Protein AF-A0A091BHS4-F1 (afdb_monomer)

Radius of gyration: 14.94 Å; Cα contacts (8 Å, |Δi|>4): 89; chains: 1; bounding box: 40×26×39 Å

Organism: NCBI:txid1384054

Nearest PDB structures (foldseek):
  6ih1-assembly1_C  TM=9.915E-01  e=1.450E-03  Vibrio cholerae O395
  3gg0-assembly1_A  TM=8.375E-01  e=2.909E-02  Klebsiella pneumoniae subsp. pneumoniae MGH 78578
  3gfy-assembly1_A  TM=8.367E-01  e=3.314E-02  Klebsiella pneumoniae subsp. pneumoniae MGH 78578
  3gfy-assembly1_B  TM=8.215E-01  e=4.301E-02  Klebsiella pneumoniae subsp. pneumoniae MGH 78578
  3gfz-assembly1_A  TM=8.341E-01  e=5.230E-02  Klebsiella pneumoniae subsp. pneumoniae MGH 78578

Secondary structure (DSSP, 8-state):
-PPPTT--PPPHHHHHTTTT-SS--EEEEE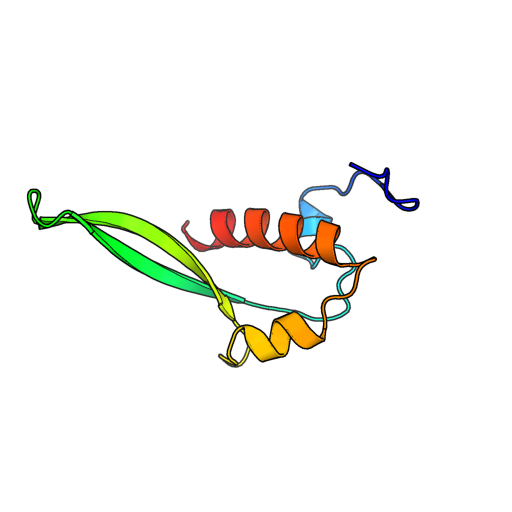EEEETTTTEEEEEEEEEE-TTS--HHHHHHT--TTTHHHHHHHHHHHHHHTT-

Sequence (83 aa):
MKPQKNYREMGCRECLGGGGLHFDFSMAFQPIVSLSRREVFAYEALVRGTDGAPADEIFRHVDENTRYRFDQACRVKARSAVS

Solvent-accessible surface area (backbone atoms only — not comparable to full-atom values): 5311 Å² total; per-residue (Å²): 136,83,85,65,97,79,80,70,95,72,55,76,69,44,39,72,73,39,48,88,51,100,62,79,67,39,77,45,74,50,76,42,67,39,79,93,76,72,40,74,79,48,65,49,77,40,62,23,31,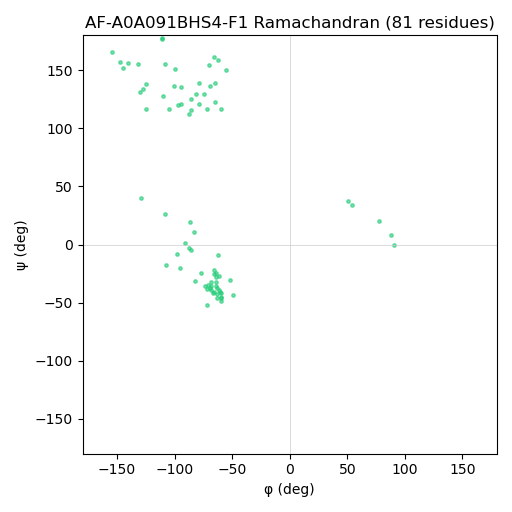78,87,68,44,59,43,67,67,59,52,72,75,52,46,89,86,44,44,65,46,49,53,53,30,47,59,51,50,54,61,64,72,74,112

Foldseek 3Di:
DDDQPDDDDDDLVCLQVQVPQPFDWAWDWDFDADPVVRDGDDTDTAIAHPVRHHVVVVVVSDDPNCVVSVVSSSVSRVVVVVD

pLDDT: mean 78.23, std 15.57, range [39.25, 95.88]

Structure (mmCIF, N/CA/C/O backbone):
data_AF-A0A091BHS4-F1
#
_entry.id   AF-A0A091BHS4-F1
#
loop_
_atom_site.group_PDB
_atom_site.id
_atom_site.type_symbol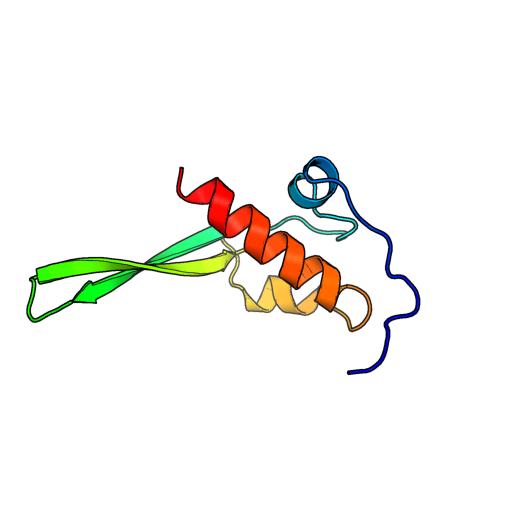
_atom_site.label_atom_id
_atom_site.label_alt_id
_atom_site.label_comp_id
_atom_site.label_asym_id
_atom_site.label_entity_id
_atom_site.label_seq_id
_atom_site.pdbx_PDB_ins_code
_atom_site.Cartn_x
_atom_site.Cartn_y
_atom_site.Cartn_z
_atom_site.occupancy
_atom_site.B_iso_or_equiv
_atom_site.auth_seq_id
_atom_site.auth_comp_id
_atom_site.auth_asym_id
_atom_site.auth_atom_id
_atom_site.pdbx_PDB_model_num
ATOM 1 N N . MET A 1 1 ? 23.645 -3.707 4.860 1.00 43.72 1 MET A N 1
ATOM 2 C CA . MET A 1 1 ? 22.795 -3.093 3.816 1.00 43.72 1 MET A CA 1
ATOM 3 C C . MET A 1 1 ? 23.705 -2.684 2.665 1.00 43.72 1 MET A C 1
ATOM 5 O O . MET A 1 1 ? 24.600 -1.885 2.900 1.00 43.72 1 MET A O 1
ATOM 9 N N . LYS A 1 2 ? 23.601 -3.315 1.486 1.00 39.25 2 LYS A N 1
ATOM 10 C CA . LYS A 1 2 ? 24.494 -3.002 0.354 1.00 39.25 2 LYS A CA 1
ATOM 11 C C . LYS A 1 2 ? 23.971 -1.752 -0.371 1.00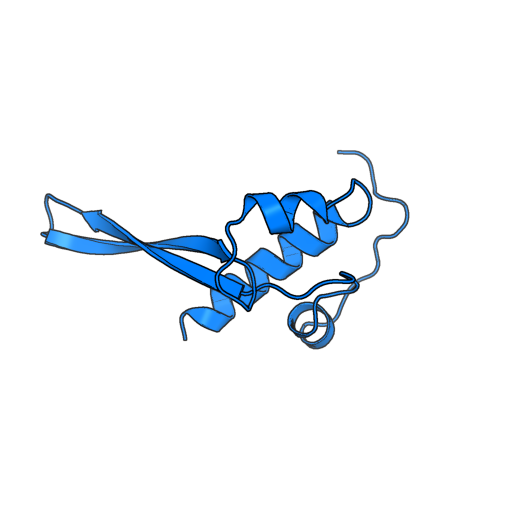 39.25 2 LYS A C 1
ATOM 13 O O . LYS A 1 2 ? 22.781 -1.733 -0.687 1.00 39.25 2 LYS A O 1
ATOM 18 N N . PRO A 1 3 ? 24.807 -0.730 -0.620 1.00 45.38 3 PRO A N 1
ATOM 19 C CA . PRO A 1 3 ? 24.389 0.448 -1.368 1.00 45.38 3 PRO A CA 1
ATOM 20 C C . PRO A 1 3 ? 24.056 0.038 -2.807 1.00 45.38 3 PRO A C 1
ATOM 22 O O . PRO A 1 3 ? 24.868 -0.574 -3.501 1.00 45.38 3 PRO A O 1
ATOM 25 N N . GLN A 1 4 ? 22.825 0.321 -3.228 1.00 56.75 4 GLN A N 1
ATOM 26 C CA . GLN A 1 4 ? 22.351 0.063 -4.585 1.00 56.75 4 GLN A CA 1
ATOM 27 C C . GLN A 1 4 ? 22.959 1.103 -5.531 1.00 56.75 4 GLN A C 1
ATOM 29 O O . GLN A 1 4 ? 22.895 2.304 -5.276 1.00 56.75 4 GLN A O 1
ATOM 34 N N . LYS A 1 5 ? 23.546 0.627 -6.633 1.00 51.16 5 LYS A N 1
ATOM 35 C CA . LYS A 1 5 ? 24.386 1.391 -7.576 1.00 51.16 5 LYS A CA 1
ATOM 36 C C . LYS A 1 5 ? 23.660 2.544 -8.297 1.00 51.16 5 LYS A C 1
ATOM 38 O O . LYS A 1 5 ? 24.315 3.342 -8.951 1.00 51.16 5 LYS A O 1
ATOM 43 N N . ASN A 1 6 ? 22.334 2.630 -8.165 1.00 55.72 6 ASN A N 1
ATOM 44 C CA . ASN A 1 6 ? 21.454 3.562 -8.878 1.00 55.72 6 ASN A CA 1
ATOM 45 C C . ASN A 1 6 ? 20.518 4.335 -7.926 1.00 55.72 6 ASN A C 1
ATOM 47 O O . ASN A 1 6 ? 19.331 4.509 -8.217 1.00 55.72 6 ASN A O 1
ATOM 51 N N . TYR A 1 7 ? 21.026 4.764 -6.766 1.00 49.78 7 TYR A N 1
ATOM 52 C CA . TYR A 1 7 ? 20.311 5.698 -5.895 1.00 49.78 7 TYR A CA 1
ATOM 53 C C . TYR A 1 7 ? 20.312 7.100 -6.524 1.00 49.78 7 TYR A C 1
ATOM 55 O O . TYR A 1 7 ? 21.367 7.703 -6.711 1.00 49.78 7 TYR A O 1
ATOM 63 N N . ARG A 1 8 ? 19.124 7.608 -6.854 1.00 61.28 8 ARG A N 1
ATOM 64 C CA . ARG A 1 8 ? 18.878 8.998 -7.253 1.00 61.28 8 ARG A CA 1
ATOM 65 C C . ARG A 1 8 ? 17.706 9.501 -6.416 1.00 61.28 8 ARG A C 1
ATOM 67 O O . ARG A 1 8 ? 16.702 8.796 -6.320 1.00 61.28 8 ARG A O 1
ATOM 74 N N . GLU A 1 9 ? 17.840 10.676 -5.807 1.00 53.28 9 GLU A N 1
ATOM 75 C CA . GLU A 1 9 ? 16.718 11.339 -5.134 1.00 53.28 9 GLU A CA 1
ATOM 76 C C . GLU A 1 9 ? 15.605 11.586 -6.162 1.00 53.28 9 GLU A C 1
ATOM 78 O O . GLU A 1 9 ? 15.821 12.275 -7.158 1.00 53.28 9 GLU A O 1
ATOM 83 N N . MET A 1 10 ? 14.442 10.965 -5.952 1.00 58.03 10 MET A N 1
ATOM 84 C CA . MET A 1 10 ? 13.237 11.202 -6.750 1.00 58.03 10 MET A CA 1
ATOM 85 C C . MET A 1 10 ? 12.374 12.255 -6.064 1.00 58.03 10 MET A C 1
ATOM 87 O O . MET A 1 10 ? 12.142 12.186 -4.855 1.00 58.03 10 MET A O 1
ATOM 91 N N . GLY A 1 11 ? 11.862 13.210 -6.840 1.00 57.59 11 GLY A N 1
ATOM 92 C CA . GLY A 1 11 ? 10.877 14.167 -6.349 1.00 57.59 11 GLY A CA 1
ATOM 93 C C . GLY A 1 11 ? 9.523 13.498 -6.090 1.00 57.59 11 GLY A C 1
ATOM 94 O O . GLY A 1 11 ? 9.168 12.509 -6.730 1.00 57.59 11 GLY A O 1
ATOM 95 N N . CYS A 1 12 ? 8.705 14.065 -5.193 1.00 57.25 12 CYS A N 1
ATOM 96 C CA . CYS A 1 12 ? 7.376 13.526 -4.849 1.00 57.25 12 CYS A CA 1
ATOM 97 C C . CYS A 1 12 ? 6.473 13.252 -6.070 1.00 57.25 12 CYS A C 1
ATOM 99 O O . CYS A 1 12 ? 5.665 12.327 -6.038 1.00 57.25 12 CYS A O 1
ATOM 101 N N . ARG A 1 13 ? 6.619 14.026 -7.155 1.00 57.44 13 ARG A N 1
ATOM 102 C CA . ARG A 1 13 ? 5.882 13.833 -8.416 1.00 57.44 13 ARG A CA 1
ATOM 103 C C . ARG A 1 13 ? 6.284 12.562 -9.167 1.00 57.44 13 ARG A C 1
ATOM 105 O O . ARG A 1 13 ? 5.423 11.914 -9.748 1.00 57.44 13 ARG A O 1
ATOM 112 N N . GLU A 1 14 ? 7.558 12.191 -9.131 1.00 58.72 14 GLU A N 1
ATOM 113 C CA . GLU A 1 14 ? 8.059 10.988 -9.801 1.00 58.72 14 GLU A CA 1
ATOM 114 C C . GLU A 1 14 ? 7.629 9.728 -9.039 1.00 58.72 14 GLU A C 1
ATOM 116 O O . GLU A 1 14 ? 7.233 8.749 -9.662 1.00 58.72 14 GLU A O 1
ATOM 121 N N . CYS A 1 15 ? 7.570 9.779 -7.702 1.00 57.03 15 CYS A N 1
ATOM 122 C CA . CYS A 1 15 ? 7.012 8.695 -6.884 1.00 57.03 15 CYS A CA 1
ATOM 123 C C . CYS A 1 15 ? 5.509 8.460 -7.122 1.00 57.03 15 CYS A C 1
ATOM 125 O O . CYS A 1 15 ? 5.046 7.325 -7.021 1.00 57.03 15 CYS A O 1
ATOM 127 N N . LEU A 1 16 ? 4.744 9.513 -7.439 1.00 53.91 16 LEU A N 1
ATOM 128 C CA . LEU A 1 16 ? 3.317 9.402 -7.771 1.00 53.91 16 LEU A CA 1
ATOM 129 C C . LEU A 1 16 ? 3.089 8.736 -9.138 1.00 53.91 16 LEU A C 1
ATOM 131 O O . LEU A 1 16 ? 2.142 7.969 -9.284 1.00 53.91 16 LEU A O 1
ATOM 135 N N . GLY A 1 17 ? 3.975 8.987 -10.108 1.00 55.22 17 GLY A N 1
ATOM 136 C CA . GLY A 1 17 ? 3.923 8.421 -11.463 1.00 55.22 17 GLY A CA 1
ATOM 137 C C . GLY A 1 17 ? 4.602 7.056 -11.626 1.00 55.22 17 GLY A C 1
ATOM 138 O O . GLY A 1 17 ? 4.988 6.710 -12.736 1.00 55.22 17 GLY A O 1
ATOM 139 N N . GLY A 1 18 ? 4.824 6.311 -10.539 1.00 56.53 18 GLY A N 1
ATOM 140 C CA . GLY A 1 18 ? 5.414 4.968 -10.597 1.00 56.53 18 GLY A CA 1
ATOM 141 C C . GLY A 1 18 ? 6.941 4.919 -10.495 1.00 56.53 18 GLY A C 1
ATOM 142 O O . GLY A 1 18 ? 7.502 3.832 -10.482 1.00 56.53 18 GLY A O 1
ATOM 143 N N . GLY A 1 19 ? 7.638 6.053 -10.363 1.00 54.00 19 GLY A N 1
ATOM 144 C CA . GLY A 1 19 ? 9.038 6.112 -9.917 1.00 54.00 19 GLY A CA 1
ATOM 145 C C . GLY A 1 19 ? 10.020 5.239 -10.705 1.00 54.00 19 GLY A C 1
ATOM 146 O O . GLY A 1 19 ? 10.941 4.670 -10.119 1.00 54.00 19 GLY A O 1
ATOM 147 N N . GLY A 1 20 ? 9.806 5.079 -12.014 1.00 60.03 20 GLY A N 1
ATOM 148 C CA . GLY A 1 20 ? 10.625 4.212 -12.866 1.00 60.03 20 GLY A CA 1
ATOM 149 C C . GLY A 1 20 ? 10.317 2.715 -12.747 1.00 60.03 20 GLY A C 1
ATOM 150 O O . GLY A 1 20 ? 11.176 1.902 -13.086 1.00 60.03 20 GLY A O 1
ATOM 151 N N . LEU A 1 21 ? 9.135 2.347 -12.248 1.00 69.94 21 LEU A N 1
ATOM 152 C CA . LEU A 1 21 ? 8.527 1.038 -12.468 1.00 69.94 21 LEU A CA 1
ATOM 153 C C . LEU A 1 21 ? 7.906 1.018 -13.866 1.00 69.94 21 LEU A C 1
ATOM 155 O O . LEU A 1 21 ? 7.286 1.987 -14.295 1.00 69.94 21 LEU A O 1
ATOM 159 N N . HIS A 1 22 ? 8.067 -0.096 -14.572 1.00 73.06 22 HIS A N 1
ATOM 160 C CA . HIS A 1 22 ? 7.495 -0.289 -15.908 1.00 73.06 22 HIS A CA 1
ATOM 161 C C . HIS A 1 22 ? 6.027 -0.751 -15.872 1.00 73.06 22 HIS A C 1
ATOM 163 O O . HIS A 1 22 ? 5.494 -1.174 -16.893 1.00 73.06 22 HIS A O 1
ATOM 169 N N . PHE A 1 23 ? 5.390 -0.709 -14.702 1.00 78.75 23 PHE A N 1
ATOM 170 C CA . PHE A 1 23 ? 4.026 -1.168 -14.477 1.00 78.75 23 PHE A CA 1
ATOM 171 C C . PHE A 1 23 ? 3.326 -0.275 -13.452 1.00 78.75 23 PHE A C 1
ATOM 173 O O . PHE A 1 23 ? 3.962 0.278 -12.549 1.00 78.75 23 PHE A O 1
ATOM 180 N N . ASP A 1 24 ? 2.006 -0.186 -13.577 1.00 82.50 24 ASP A N 1
ATOM 181 C CA . ASP A 1 24 ? 1.142 0.499 -12.625 1.00 82.50 24 ASP A CA 1
ATOM 182 C C . ASP A 1 24 ? 0.466 -0.490 -11.679 1.00 82.50 24 ASP A C 1
ATOM 184 O O . ASP A 1 24 ? 0.193 -1.640 -12.016 1.00 82.50 24 ASP A O 1
ATOM 188 N N . PHE A 1 25 ? 0.177 -0.018 -10.471 1.00 88.00 25 PHE A N 1
ATOM 189 C CA . PHE A 1 25 ? -0.543 -0.776 -9.457 1.00 88.00 25 PHE A CA 1
ATOM 190 C C . PHE A 1 25 ? -1.395 0.156 -8.588 1.00 88.00 25 PHE A C 1
ATOM 192 O O . PHE A 1 25 ? -1.137 1.368 -8.480 1.00 88.00 25 PHE A O 1
ATOM 199 N N . SER A 1 26 ? -2.419 -0.429 -7.978 1.00 88.25 26 SER A N 1
ATOM 200 C CA . SER A 1 26 ? -3.360 0.196 -7.055 1.00 88.25 26 SER A CA 1
ATOM 201 C C . SER A 1 26 ? -3.168 -0.338 -5.627 1.00 88.25 26 SER A C 1
ATOM 203 O O . SER A 1 26 ? -2.318 -1.196 -5.370 1.00 88.25 26 SER A O 1
ATOM 205 N N . MET A 1 27 ? -3.932 0.209 -4.679 1.00 89.88 27 MET A N 1
ATOM 206 C CA . MET A 1 27 ? -3.938 -0.222 -3.282 1.00 89.88 27 MET A CA 1
ATOM 207 C C . MET A 1 27 ? -5.355 -0.589 -2.853 1.00 89.88 27 MET A 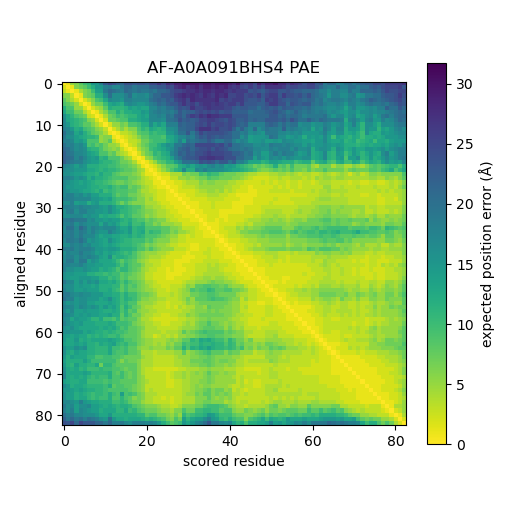C 1
ATOM 209 O O . MET A 1 27 ? -6.302 0.135 -3.153 1.00 89.88 27 MET A O 1
ATOM 213 N N . ALA A 1 28 ? -5.480 -1.682 -2.109 1.00 90.81 28 ALA A N 1
ATOM 214 C CA . ALA A 1 28 ? -6.667 -2.035 -1.343 1.00 90.81 28 ALA A CA 1
ATOM 215 C C . ALA A 1 28 ? -6.387 -1.869 0.156 1.00 90.81 28 ALA A C 1
ATOM 217 O O . ALA A 1 28 ? -5.239 -1.962 0.586 1.00 90.81 28 ALA A O 1
ATOM 218 N N . PHE A 1 29 ? -7.433 -1.649 0.953 1.00 91.31 29 PHE A N 1
ATOM 219 C CA . PHE A 1 29 ? -7.303 -1.393 2.387 1.00 91.31 29 PHE A CA 1
ATOM 220 C C . PHE A 1 29 ? -8.141 -2.373 3.196 1.00 91.31 29 PHE A C 1
ATOM 222 O O . PHE A 1 29 ? -9.368 -2.381 3.092 1.00 91.31 29 PHE A O 1
ATOM 229 N N . GLN A 1 30 ? -7.479 -3.194 4.011 1.00 93.25 30 GLN A N 1
ATOM 230 C CA . GLN A 1 30 ? -8.153 -4.114 4.921 1.00 93.25 30 GLN A CA 1
ATOM 231 C C . GLN A 1 30 ? -8.242 -3.483 6.320 1.00 93.25 30 GLN A C 1
ATOM 233 O O . GLN A 1 30 ? -7.203 -3.156 6.898 1.00 93.25 30 GLN A O 1
ATOM 238 N N . PRO A 1 31 ? -9.448 -3.278 6.883 1.00 92.62 31 PRO A N 1
ATOM 239 C CA . PRO A 1 31 ? -9.594 -2.682 8.205 1.00 92.62 31 PRO A CA 1
ATOM 240 C C . PRO A 1 31 ? -9.104 -3.634 9.300 1.00 92.62 31 PRO A C 1
ATOM 242 O O . PRO A 1 31 ? -9.446 -4.817 9.315 1.00 92.62 31 PRO A O 1
ATOM 245 N N . ILE A 1 32 ? -8.361 -3.088 10.260 1.00 93.75 32 ILE A N 1
ATOM 246 C CA . ILE A 1 32 ? -7.940 -3.774 11.481 1.00 93.75 32 ILE A CA 1
ATOM 247 C C . ILE A 1 32 ? -8.800 -3.249 12.634 1.00 93.75 32 ILE A C 1
ATOM 249 O O . ILE A 1 32 ? -8.779 -2.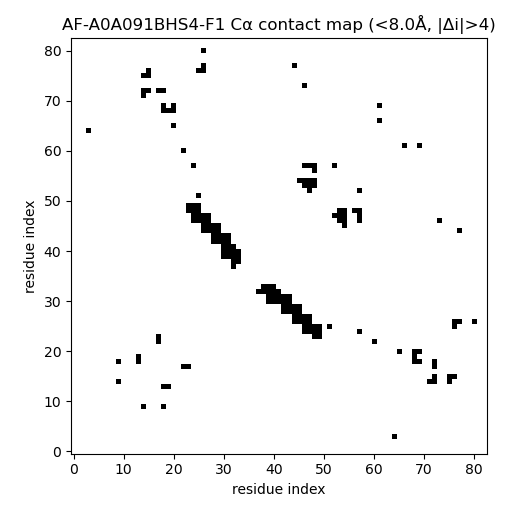059 12.969 1.00 93.75 32 ILE A O 1
ATOM 253 N N . VAL A 1 33 ? -9.583 -4.149 13.230 1.00 95.12 33 VAL A N 1
ATOM 254 C CA . VAL A 1 33 ? -10.574 -3.819 14.261 1.00 95.12 33 VAL A CA 1
ATOM 255 C C . VAL A 1 33 ? -10.060 -4.119 15.665 1.00 95.12 33 VAL A C 1
ATOM 257 O O . VAL A 1 33 ? -9.487 -5.173 15.933 1.00 95.12 33 VAL A O 1
ATOM 260 N N . SER A 1 34 ? -10.307 -3.197 16.592 1.00 94.38 34 SER A N 1
ATOM 261 C CA . SER A 1 34 ? -10.123 -3.423 18.021 1.00 94.38 34 SER A CA 1
ATOM 262 C C . SER A 1 34 ? -11.405 -4.021 18.588 1.00 94.38 34 SER A C 1
ATOM 264 O O . SER A 1 34 ? -12.429 -3.345 18.656 1.00 94.38 34 SER A O 1
ATOM 266 N N . LEU A 1 35 ? -11.371 -5.286 19.015 1.00 94.38 35 LEU A N 1
ATOM 267 C CA . LEU A 1 35 ? -12.562 -5.958 19.552 1.00 94.38 35 LEU A CA 1
ATOM 268 C C . LEU A 1 35 ? -13.019 -5.375 20.897 1.00 94.38 35 LEU A C 1
ATOM 270 O O . LEU A 1 35 ? -14.217 -5.329 21.166 1.00 94.38 35 LEU A O 1
ATOM 274 N N . SER A 1 36 ? -12.081 -4.899 21.723 1.00 95.88 36 SER A N 1
ATOM 275 C CA . SER A 1 36 ? -12.395 -4.278 23.016 1.00 95.88 36 SER A CA 1
ATOM 276 C C . SER A 1 36 ? -13.093 -2.930 22.852 1.00 95.88 36 SER A C 1
ATOM 278 O O . SER A 1 36 ? -14.003 -2.616 23.614 1.00 95.88 36 SER A O 1
ATOM 280 N N . ARG A 1 37 ? -12.693 -2.150 21.842 1.00 94.56 37 ARG A N 1
ATOM 281 C CA . ARG A 1 37 ? -13.225 -0.806 21.568 1.00 94.56 37 ARG A CA 1
ATOM 282 C C . ARG A 1 37 ? -14.307 -0.791 20.481 1.00 94.56 37 ARG A C 1
ATOM 284 O O . ARG A 1 37 ? -14.960 0.226 20.298 1.00 94.56 37 ARG A O 1
ATOM 291 N N . ARG A 1 38 ? -14.526 -1.924 19.799 1.00 92.94 38 ARG A N 1
ATOM 292 C CA . ARG A 1 38 ? -15.460 -2.115 18.670 1.00 92.94 38 ARG A CA 1
ATOM 293 C C . ARG A 1 38 ? -15.303 -1.070 17.561 1.00 92.94 38 ARG A C 1
ATOM 295 O O . ARG A 1 38 ? -16.282 -0.654 16.950 1.00 92.94 38 ARG A O 1
ATOM 302 N N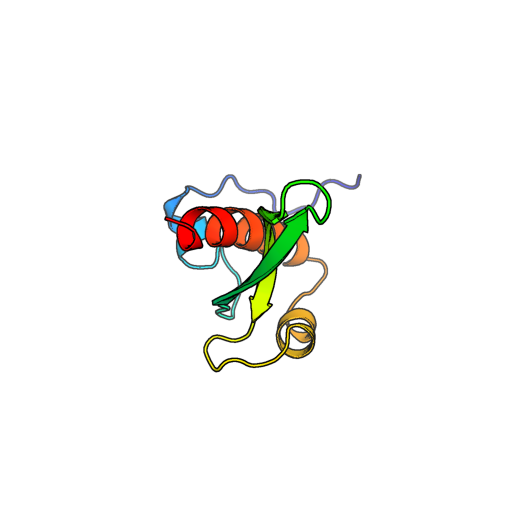 . GLU A 1 39 ? -14.068 -0.672 17.289 1.00 94.38 39 GLU A N 1
ATOM 303 C CA . GLU A 1 39 ? -13.741 0.353 16.295 1.00 94.38 39 GLU A CA 1
ATOM 304 C C . GLU A 1 39 ? -12.609 -0.105 15.370 1.00 94.38 39 GLU A C 1
ATOM 306 O O . GLU A 1 39 ? -11.784 -0.947 15.740 1.00 94.38 39 GLU A O 1
ATOM 311 N N . VAL A 1 40 ? -12.564 0.459 14.163 1.00 93.19 40 VAL A N 1
ATOM 312 C CA . VAL A 1 40 ? -11.425 0.308 13.250 1.00 93.19 40 VAL A CA 1
ATOM 313 C C . VAL A 1 40 ? -10.328 1.264 13.710 1.00 93.19 40 VAL A C 1
ATOM 315 O O . VAL A 1 40 ? -10.561 2.468 13.761 1.00 93.19 40 VAL A O 1
ATOM 318 N N . PHE A 1 41 ? -9.144 0.746 14.043 1.00 92.12 41 PHE A N 1
ATOM 319 C CA . PHE A 1 41 ? -8.032 1.585 14.520 1.00 92.12 41 PHE A CA 1
ATOM 320 C C . PHE A 1 41 ? -6.905 1.743 13.496 1.00 92.12 41 PHE A C 1
ATOM 322 O O . PHE A 1 41 ? -6.073 2.637 13.631 1.00 92.12 41 PHE A O 1
ATOM 329 N N . ALA A 1 42 ? -6.853 0.878 12.485 1.00 92.06 42 ALA A N 1
ATOM 330 C CA . ALA A 1 42 ? -5.854 0.932 11.430 1.00 92.06 42 ALA A CA 1
ATOM 331 C C . ALA A 1 42 ? -6.385 0.278 10.153 1.00 92.06 42 ALA A C 1
ATOM 333 O O . ALA A 1 42 ? -7.369 -0.461 10.178 1.00 92.06 42 ALA A O 1
ATOM 334 N N . TYR A 1 43 ? -5.692 0.529 9.048 1.00 91.81 43 TYR A N 1
ATOM 335 C CA . TYR A 1 43 ? -5.914 -0.139 7.774 1.00 91.81 43 TYR A CA 1
ATOM 336 C C . TYR A 1 43 ? -4.588 -0.697 7.273 1.00 91.81 43 TYR A C 1
ATOM 338 O O . TYR A 1 43 ? -3.574 0.003 7.280 1.00 91.81 43 TYR A O 1
ATOM 346 N N . GLU A 1 44 ? -4.595 -1.947 6.827 1.00 92.25 44 GLU A N 1
ATOM 347 C CA . GLU A 1 44 ? -3.469 -2.536 6.113 1.00 92.25 44 GLU A CA 1
ATOM 348 C C . GLU A 1 44 ? -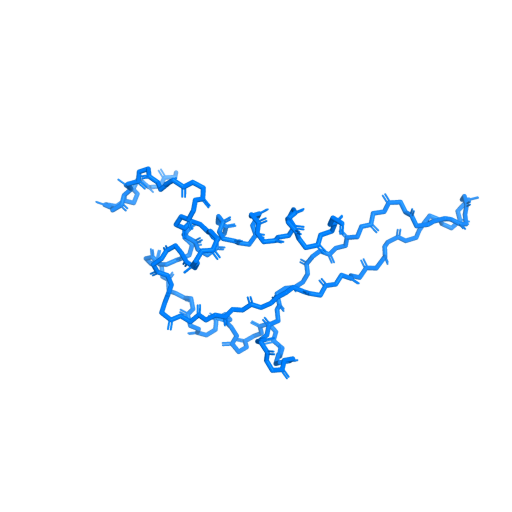3.580 -2.206 4.623 1.00 92.25 44 GLU A C 1
ATOM 350 O O . GLU A 1 44 ? -4.605 -2.481 3.999 1.00 92.25 44 GLU A O 1
ATOM 355 N N . ALA A 1 45 ? -2.529 -1.605 4.062 1.00 91.44 45 ALA A N 1
ATOM 356 C CA . ALA A 1 45 ? -2.440 -1.299 2.639 1.00 91.44 45 ALA A CA 1
ATOM 357 C C . ALA A 1 45 ? -1.891 -2.512 1.877 1.00 91.44 45 ALA A C 1
ATOM 359 O O . ALA A 1 45 ? -0.742 -2.911 2.066 1.00 91.44 45 ALA A O 1
ATOM 360 N N . LEU A 1 46 ? -2.709 -3.078 0.996 1.00 91.06 46 LEU A N 1
ATOM 361 C CA . LEU A 1 46 ? -2.399 -4.255 0.196 1.00 91.06 46 LEU A CA 1
ATOM 362 C C . LEU A 1 46 ? -2.239 -3.858 -1.270 1.00 91.06 46 LEU A C 1
ATOM 364 O O . LEU A 1 46 ? -3.138 -3.259 -1.859 1.00 91.06 46 LEU A O 1
ATOM 368 N N . VAL A 1 47 ? -1.119 -4.243 -1.879 1.00 90.81 47 VAL A N 1
ATOM 369 C CA . VAL A 1 47 ? -0.876 -4.012 -3.310 1.00 90.81 47 VAL A CA 1
ATOM 370 C C . VAL A 1 47 ? -1.880 -4.802 -4.158 1.00 90.81 47 VAL A C 1
ATOM 372 O O . VAL A 1 47 ? -2.192 -5.964 -3.865 1.00 90.81 47 VAL A O 1
ATOM 375 N N . ARG A 1 48 ? -2.382 -4.170 -5.221 1.00 91.06 48 ARG A N 1
ATOM 376 C CA . ARG A 1 48 ? -3.289 -4.759 -6.216 1.00 91.06 48 ARG A CA 1
ATOM 377 C C . ARG A 1 48 ? -2.941 -4.288 -7.624 1.00 91.06 48 ARG A C 1
ATOM 379 O O . ARG A 1 48 ? -2.384 -3.206 -7.791 1.00 91.06 48 ARG A O 1
ATOM 386 N N . GLY A 1 49 ? -3.312 -5.064 -8.637 1.00 89.38 49 GLY A N 1
ATOM 387 C CA . GLY A 1 49 ? -3.349 -4.573 -10.016 1.00 89.38 49 GLY A CA 1
ATOM 388 C C . GLY A 1 49 ? -4.342 -3.426 -10.184 1.00 89.38 49 GLY A C 1
ATOM 389 O O . GLY A 1 49 ? -5.243 -3.229 -9.364 1.00 89.38 49 GLY A O 1
ATOM 390 N N . THR A 1 50 ? -4.175 -2.622 -11.230 1.00 87.12 50 THR A N 1
ATOM 391 C CA . THR A 1 50 ? -5.147 -1.572 -11.591 1.00 87.12 50 THR A CA 1
ATOM 392 C C . THR A 1 50 ? -6.492 -2.153 -12.037 1.00 87.12 50 THR A C 1
ATOM 394 O O . THR A 1 50 ? -7.515 -1.484 -11.933 1.00 87.12 50 THR A O 1
ATOM 397 N N . ASP A 1 51 ? -6.491 -3.410 -12.464 1.00 87.06 51 ASP A N 1
ATOM 398 C CA . ASP A 1 51 ? -7.633 -4.250 -12.826 1.00 87.06 51 ASP A CA 1
ATOM 399 C C . ASP A 1 51 ? -8.188 -5.083 -11.651 1.00 87.06 51 ASP A C 1
ATOM 401 O O . ASP A 1 51 ? -9.141 -5.841 -11.820 1.00 87.06 51 ASP A O 1
ATOM 405 N N . GLY A 1 52 ? -7.611 -4.948 -10.452 1.00 83.94 52 GLY A N 1
ATOM 406 C CA . GLY A 1 52 ? -7.973 -5.748 -9.282 1.00 83.94 52 GLY A CA 1
ATOM 407 C C . GLY A 1 52 ? -7.212 -7.071 -9.151 1.00 83.94 52 GLY A C 1
ATOM 408 O O . GLY A 1 52 ? -7.530 -7.846 -8.246 1.00 83.94 52 GLY A O 1
ATOM 409 N N . ALA A 1 53 ? -6.197 -7.319 -9.986 1.00 89.19 53 ALA A N 1
ATOM 410 C CA . ALA A 1 53 ? -5.337 -8.492 -9.874 1.00 89.19 53 ALA A CA 1
ATOM 411 C C . ALA A 1 53 ? -4.680 -8.624 -8.480 1.00 89.19 53 ALA A C 1
ATOM 413 O O . ALA A 1 53 ? -4.423 -7.620 -7.790 1.00 89.19 53 ALA A O 1
ATOM 414 N N . PRO A 1 54 ? -4.403 -9.862 -8.033 1.00 89.94 54 PRO A N 1
ATOM 415 C CA . PRO A 1 54 ? -3.753 -10.120 -6.755 1.00 89.94 54 PRO A CA 1
ATOM 416 C C . PRO A 1 54 ? -2.303 -9.607 -6.713 1.00 89.94 54 PRO A C 1
ATOM 418 O O . PRO A 1 54 ? -1.659 -9.345 -7.727 1.00 89.94 54 PRO A O 1
ATOM 421 N N . ALA A 1 55 ? -1.773 -9.453 -5.497 1.00 88.38 55 ALA A N 1
ATOM 422 C CA . ALA A 1 55 ? -0.436 -8.895 -5.284 1.00 88.38 55 ALA A CA 1
ATOM 423 C C . ALA A 1 55 ? 0.689 -9.757 -5.882 1.00 88.38 55 ALA A C 1
ATOM 425 O O . ALA A 1 55 ? 1.736 -9.219 -6.232 1.00 88.38 55 ALA A O 1
ATOM 426 N N . ASP A 1 56 ? 0.497 -11.076 -5.996 1.00 89.62 56 ASP A N 1
ATOM 427 C CA . ASP A 1 56 ? 1.516 -11.980 -6.534 1.00 89.62 56 ASP A CA 1
ATOM 428 C C . ASP A 1 56 ? 1.832 -11.680 -8.000 1.00 89.62 56 ASP A C 1
ATOM 430 O O . ASP A 1 56 ? 2.992 -11.758 -8.393 1.00 89.62 56 ASP A O 1
ATOM 434 N N . GLU A 1 57 ? 0.834 -11.279 -8.788 1.00 86.88 57 GLU A N 1
ATOM 435 C CA . GLU A 1 57 ? 1.031 -10.860 -10.173 1.00 86.88 57 GLU A CA 1
ATOM 436 C C . GLU A 1 57 ? 1.918 -9.615 -10.247 1.00 86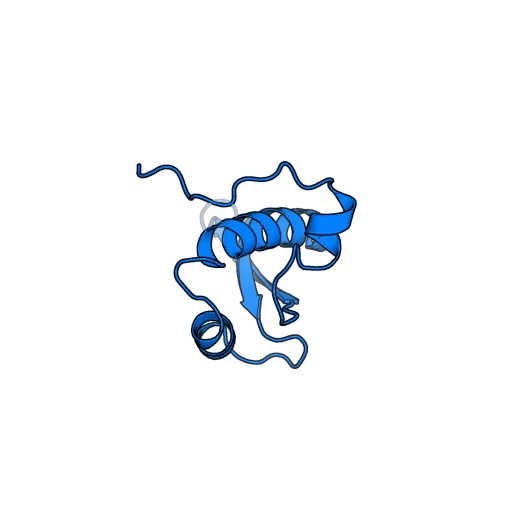.88 57 GLU A C 1
ATOM 438 O O . GLU A 1 57 ? 2.887 -9.583 -11.003 1.00 86.88 57 GLU A O 1
ATOM 443 N N . ILE A 1 58 ? 1.686 -8.644 -9.359 1.00 87.56 58 ILE A N 1
ATOM 444 C CA . ILE A 1 58 ? 2.522 -7.443 -9.263 1.00 87.56 58 ILE A CA 1
ATOM 445 C C . ILE A 1 58 ? 3.942 -7.784 -8.803 1.00 87.56 58 ILE A C 1
ATOM 447 O O . ILE A 1 58 ? 4.915 -7.269 -9.353 1.00 87.56 58 ILE A O 1
ATOM 451 N N . PHE A 1 59 ? 4.091 -8.687 -7.833 1.00 87.25 59 PHE A N 1
ATOM 452 C CA . PHE A 1 59 ? 5.405 -9.087 -7.328 1.00 87.25 59 PHE A CA 1
ATOM 453 C C . PHE A 1 59 ? 6.259 -9.819 -8.368 1.00 87.25 59 PHE A C 1
ATOM 455 O O . PHE A 1 59 ? 7.482 -9.727 -8.291 1.00 87.25 59 PHE A O 1
ATOM 462 N N . ARG A 1 60 ? 5.662 -10.476 -9.374 1.00 87.25 60 ARG A N 1
ATOM 463 C CA . ARG A 1 60 ? 6.416 -11.075 -10.496 1.00 87.25 60 ARG A CA 1
ATOM 464 C C . ARG A 1 60 ? 7.138 -10.035 -11.350 1.00 87.25 60 ARG A C 1
ATOM 466 O O . ARG A 1 60 ? 8.135 -10.367 -11.984 1.00 87.25 60 ARG A O 1
ATOM 473 N N . HIS A 1 61 ? 6.662 -8.793 -11.355 1.00 83.31 61 HIS A N 1
ATOM 474 C CA . HIS A 1 61 ? 7.299 -7.687 -12.065 1.00 83.31 61 HIS A CA 1
ATOM 475 C C . HIS A 1 61 ? 8.368 -6.964 -11.226 1.00 83.31 61 HIS A C 1
ATOM 477 O O . HIS A 1 61 ? 9.023 -6.055 -11.735 1.00 83.31 61 HIS A O 1
ATOM 483 N N . VAL A 1 62 ? 8.565 -7.354 -9.958 1.00 84.69 62 VAL A N 1
ATOM 484 C CA . VAL A 1 62 ? 9.574 -6.769 -9.066 1.00 84.69 62 VAL A CA 1
ATOM 485 C C . VAL A 1 62 ? 10.858 -7.597 -9.108 1.00 84.69 62 VAL A C 1
ATOM 487 O O . VAL A 1 62 ? 10.887 -8.765 -8.733 1.00 84.69 62 VAL A O 1
ATOM 490 N N . ASP A 1 63 ? 11.951 -6.951 -9.499 1.00 84.75 63 ASP A N 1
ATOM 491 C CA . ASP A 1 63 ? 13.307 -7.500 -9.487 1.00 84.75 63 ASP A CA 1
ATOM 492 C C . ASP A 1 63 ? 14.196 -6.812 -8.428 1.00 84.75 63 ASP A C 1
ATOM 494 O O . ASP A 1 63 ? 13.786 -5.876 -7.733 1.00 84.75 63 ASP A O 1
ATOM 498 N N . GLU A 1 64 ? 15.449 -7.254 -8.281 1.00 82.06 64 GLU A N 1
ATOM 499 C CA . GLU A 1 64 ? 16.371 -6.685 -7.285 1.00 82.06 64 GLU A CA 1
ATOM 500 C C . GLU A 1 64 ? 16.678 -5.193 -7.498 1.00 82.06 64 GLU A C 1
ATOM 502 O O . GLU A 1 64 ? 16.969 -4.488 -6.525 1.00 82.06 64 GLU A O 1
ATOM 507 N N . ASN A 1 65 ? 16.594 -4.708 -8.740 1.00 78.25 65 ASN A N 1
ATOM 508 C CA . ASN A 1 65 ? 16.889 -3.323 -9.111 1.00 78.25 65 ASN A CA 1
ATOM 509 C C . ASN A 1 65 ? 15.692 -2.395 -8.853 1.00 78.25 65 ASN A C 1
ATOM 511 O O . ASN A 1 65 ? 15.862 -1.216 -8.537 1.00 78.25 65 ASN A O 1
ATOM 515 N N . THR A 1 66 ? 14.478 -2.926 -8.977 1.00 80.06 66 THR A N 1
ATOM 516 C CA . THR A 1 66 ? 13.211 -2.198 -8.838 1.00 80.06 66 THR A CA 1
ATOM 517 C C . THR A 1 66 ? 12.624 -2.301 -7.433 1.00 80.06 66 THR A C 1
ATOM 519 O O . THR A 1 66 ? 11.887 -1.402 -7.032 1.00 80.06 66 THR A O 1
ATOM 522 N N . ARG A 1 67 ? 13.018 -3.300 -6.627 1.00 83.62 67 ARG A N 1
ATOM 523 C CA . ARG A 1 67 ? 12.520 -3.526 -5.254 1.00 83.62 67 ARG A CA 1
ATOM 524 C C . ARG A 1 67 ? 12.541 -2.284 -4.363 1.00 83.62 67 ARG A C 1
ATOM 526 O O . ARG A 1 67 ? 11.577 -2.025 -3.650 1.00 83.62 67 ARG A O 1
ATOM 533 N N . TYR A 1 68 ? 13.623 -1.504 -4.394 1.00 82.62 68 TYR A N 1
ATOM 534 C CA . TYR A 1 68 ? 13.714 -0.286 -3.578 1.00 82.62 68 TYR A CA 1
ATOM 535 C C . TYR A 1 68 ? 12.711 0.787 -4.026 1.00 82.62 68 TYR A C 1
ATOM 537 O O . TYR A 1 68 ? 12.062 1.425 -3.200 1.00 82.62 68 TYR A O 1
ATOM 545 N N . ARG A 1 69 ? 12.558 0.968 -5.341 1.00 80.94 69 ARG A N 1
ATOM 546 C CA . ARG A 1 69 ? 11.620 1.940 -5.921 1.00 80.94 69 ARG A CA 1
ATOM 547 C C . ARG A 1 69 ? 10.177 1.516 -5.677 1.00 80.94 69 ARG A C 1
ATOM 549 O O . ARG A 1 69 ? 9.351 2.351 -5.328 1.00 80.94 69 ARG A O 1
ATOM 556 N N . PHE A 1 70 ? 9.909 0.218 -5.781 1.00 85.31 70 PHE A N 1
ATOM 557 C CA . PHE A 1 70 ? 8.620 -0.376 -5.465 1.00 85.31 70 PHE A CA 1
ATOM 558 C C . PHE A 1 70 ? 8.209 -0.136 -4.007 1.00 85.31 70 PHE A C 1
ATOM 560 O O . PHE A 1 70 ? 7.093 0.322 -3.774 1.00 85.31 70 PHE A O 1
ATOM 567 N N . ASP A 1 71 ? 9.110 -0.331 -3.035 1.00 84.62 71 ASP A N 1
ATOM 568 C CA . ASP A 1 71 ? 8.829 -0.025 -1.620 1.00 84.62 71 ASP A CA 1
ATOM 569 C C . ASP A 1 71 ? 8.474 1.458 -1.409 1.00 84.62 71 ASP A C 1
ATOM 571 O O . ASP A 1 71 ? 7.481 1.786 -0.756 1.00 84.62 71 ASP A O 1
ATOM 575 N N . GLN A 1 72 ? 9.236 2.372 -2.020 1.00 83.44 72 GLN A N 1
ATOM 576 C CA . GLN A 1 72 ? 8.961 3.811 -1.935 1.00 83.44 72 GLN A CA 1
ATOM 577 C C . GLN A 1 72 ? 7.614 4.181 -2.570 1.00 83.44 72 GLN A C 1
ATOM 579 O O . GLN A 1 72 ? 6.817 4.898 -1.958 1.00 83.44 72 GLN A O 1
ATOM 584 N N . ALA A 1 73 ? 7.328 3.655 -3.764 1.00 84.38 73 ALA A N 1
ATOM 585 C CA . ALA A 1 73 ? 6.058 3.863 -4.451 1.00 84.38 73 ALA A CA 1
ATOM 586 C C . ALA A 1 73 ? 4.882 3.334 -3.618 1.00 84.38 73 ALA A C 1
ATOM 588 O O . ALA A 1 73 ? 3.867 4.021 -3.493 1.00 84.38 73 ALA A O 1
ATOM 589 N N . CYS A 1 74 ? 5.038 2.171 -2.974 1.00 85.50 74 CYS A N 1
ATOM 590 C CA . CYS A 1 74 ? 4.027 1.617 -2.080 1.00 85.50 74 CYS A CA 1
ATOM 591 C C . CYS A 1 74 ? 3.726 2.558 -0.905 1.00 85.50 74 CYS A C 1
ATOM 593 O O . CYS A 1 74 ? 2.565 2.877 -0.655 1.00 85.50 74 CYS A O 1
ATOM 595 N N . ARG A 1 75 ? 4.755 3.077 -0.220 1.00 84.06 75 ARG A N 1
ATOM 596 C CA . ARG A 1 75 ? 4.587 4.009 0.915 1.00 84.06 75 ARG A CA 1
ATOM 597 C C . ARG A 1 75 ? 3.922 5.325 0.520 1.00 84.06 75 ARG A C 1
ATOM 599 O O . ARG A 1 75 ? 3.170 5.905 1.304 1.00 84.06 75 ARG A O 1
ATOM 606 N N . VAL A 1 76 ? 4.234 5.845 -0.665 1.00 83.75 76 VAL A N 1
ATOM 607 C CA . VAL A 1 76 ? 3.628 7.086 -1.165 1.00 83.75 76 VAL A CA 1
ATOM 608 C C . VAL A 1 76 ? 2.169 6.845 -1.541 1.00 83.75 76 VAL A C 1
ATOM 610 O O . VAL A 1 76 ? 1.306 7.537 -1.003 1.00 83.75 76 VAL A O 1
ATOM 613 N N . LYS A 1 77 ? 1.886 5.824 -2.364 1.00 84.12 77 LYS A N 1
ATOM 614 C CA . LYS A 1 77 ? 0.521 5.485 -2.795 1.00 84.12 77 LYS A CA 1
ATOM 615 C C . LYS A 1 77 ? -0.395 5.142 -1.619 1.00 84.12 77 LYS A C 1
ATOM 617 O O . LYS A 1 77 ? -1.528 5.609 -1.591 1.00 84.12 77 LYS A O 1
ATOM 622 N N . ALA A 1 78 ? 0.095 4.392 -0.629 1.00 83.44 78 ALA A N 1
ATOM 623 C CA . ALA A 1 78 ? -0.681 4.049 0.563 1.00 83.44 78 ALA A CA 1
ATOM 624 C C . ALA A 1 78 ? -1.107 5.290 1.362 1.00 83.44 78 ALA A C 1
ATOM 626 O O . ALA A 1 78 ? -2.238 5.354 1.825 1.00 83.44 78 ALA A O 1
ATOM 627 N N . ARG A 1 79 ? -0.236 6.301 1.491 1.00 80.56 79 ARG A N 1
ATOM 628 C CA . ARG A 1 79 ? -0.584 7.552 2.185 1.00 80.56 79 ARG A CA 1
ATOM 629 C C . ARG A 1 79 ? -1.556 8.414 1.387 1.00 80.56 79 ARG A C 1
ATOM 631 O O . ARG A 1 79 ? -2.425 9.031 1.982 1.00 80.56 79 ARG A O 1
ATOM 638 N N . SER A 1 80 ? -1.409 8.470 0.063 1.00 77.94 80 SER A N 1
ATOM 639 C CA . SER A 1 80 ? -2.270 9.301 -0.787 1.00 77.94 80 SER A CA 1
ATOM 640 C C . SER A 1 80 ? -3.654 8.702 -1.040 1.00 77.94 80 SER A C 1
ATOM 642 O O . SER A 1 80 ? -4.571 9.440 -1.369 1.00 77.94 80 SER A O 1
ATOM 644 N N . ALA A 1 81 ? -3.807 7.379 -0.939 1.00 71.69 81 ALA A N 1
ATOM 645 C CA . ALA A 1 81 ? -5.070 6.699 -1.228 1.00 71.69 81 ALA A CA 1
ATOM 646 C C . ALA A 1 81 ? -6.039 6.636 -0.029 1.00 71.69 81 ALA A C 1
ATOM 648 O O . ALA A 1 81 ? -7.165 6.183 -0.200 1.00 71.69 81 ALA A O 1
ATOM 649 N N . VAL A 1 82 ? -5.623 7.101 1.157 1.00 59.59 82 VAL A N 1
ATOM 650 C CA . VAL A 1 82 ? -6.454 7.180 2.381 1.00 59.59 82 VAL A CA 1
ATOM 651 C C . VAL A 1 82 ? -6.812 8.642 2.715 1.00 59.59 82 VAL A C 1
ATOM 653 O O . VAL A 1 82 ? -7.016 8.988 3.875 1.00 59.59 82 VAL A O 1
ATOM 656 N N . SER A 1 83 ? -6.849 9.525 1.711 1.00 48.91 83 SER A N 1
ATOM 657 C CA . SER A 1 83 ? -7.289 10.921 1.876 1.00 48.91 83 SER A CA 1
ATOM 658 C C . SER A 1 83 ? -8.791 11.087 1.705 1.00 48.91 83 SER A C 1
ATOM 660 O O . SER A 1 83 ? -9.354 10.431 0.802 1.00 48.91 83 SER A O 1
#

InterPro domains:
  IPR035919 EAL domain superfamily [G3DSA:3.20.20.450] (21-82)
  IPR035919 EAL domain superfamily [SSF141868] (24-77)

Mean predicted aligned error: 8.96 Å